Protein AF-A0ABD3W8G2-F1 (afdb_monomer)

Solvent-accessible surface area (backbone atoms only — not comparable to full-atom values): 5499 Å² total; per-residue (Å²): 131,81,93,62,54,74,70,54,51,50,50,50,52,50,50,54,53,50,53,64,70,58,73,46,82,49,41,56,66,82,91,58,57,63,75,75,64,39,58,85,89,47,98,73,66,77,56,53,76,51,71,30,87,48,95,57,64,46,72,76,53,80,84,88,75,94,77,86,83,82,93,59,83,66,49,50,28,44,53,79,28,25,36,72,68

Structure (mmCIF, N/CA/C/O backbone):
data_AF-A0ABD3W8G2-F1
#
_entry.id   AF-A0ABD3W8G2-F1
#
loop_
_atom_site.group_PDB
_atom_site.id
_atom_site.type_symbol
_atom_site.label_atom_id
_atom_site.label_alt_id
_atom_site.label_comp_id
_atom_site.label_asym_id
_atom_site.label_entity_id
_atom_site.label_seq_id
_atom_site.pdbx_PDB_ins_code
_atom_site.Cartn_x
_atom_site.Cartn_y
_atom_site.Cartn_z
_atom_site.occupancy
_atom_site.B_iso_or_equiv
_atom_site.auth_seq_id
_atom_site.auth_comp_id
_atom_site.auth_asym_id
_atom_site.auth_atom_id
_atom_site.pdbx_PDB_model_num
ATOM 1 N N . THR A 1 1 ? 26.324 -16.258 -11.967 1.00 46.62 1 THR A N 1
ATOM 2 C CA . THR A 1 1 ? 26.141 -17.575 -11.328 1.00 46.62 1 THR A CA 1
ATOM 3 C C . THR A 1 1 ? 24.853 -17.504 -10.552 1.00 46.62 1 THR A C 1
ATOM 5 O O . THR A 1 1 ? 24.753 -16.674 -9.659 1.00 46.62 1 THR A O 1
ATOM 8 N N . THR A 1 2 ? 23.823 -18.224 -10.979 1.00 49.06 2 THR A N 1
ATOM 9 C CA . THR A 1 2 ? 22.523 -18.208 -10.300 1.00 49.06 2 THR A CA 1
ATOM 10 C C . THR A 1 2 ? 22.675 -19.018 -9.017 1.00 49.06 2 THR A C 1
ATOM 12 O O . THR A 1 2 ? 23.048 -20.18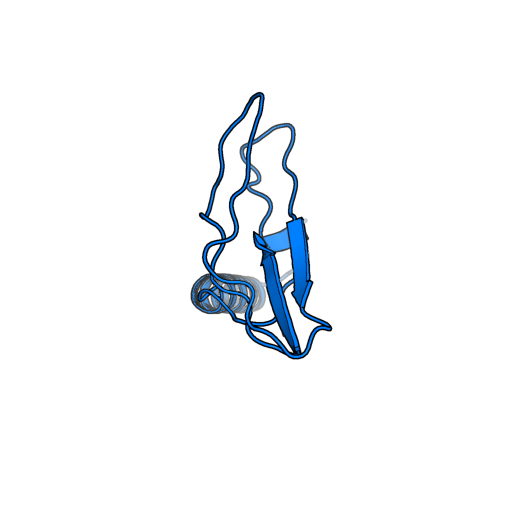3 -9.080 1.00 49.06 2 THR A O 1
ATOM 15 N N . PHE A 1 3 ? 22.482 -18.382 -7.862 1.00 60.38 3 PHE A N 1
ATOM 16 C CA . PHE A 1 3 ? 22.757 -18.968 -6.542 1.00 60.38 3 PHE A CA 1
ATOM 17 C C . PHE A 1 3 ? 21.675 -19.942 -6.050 1.00 60.38 3 PHE A C 1
ATOM 19 O O . PHE A 1 3 ? 21.775 -20.437 -4.934 1.00 60.38 3 PHE A O 1
ATOM 26 N N . PHE A 1 4 ? 20.658 -20.216 -6.870 1.00 65.56 4 PHE A N 1
ATOM 27 C CA . PHE A 1 4 ? 19.505 -21.031 -6.502 1.00 65.56 4 PHE A CA 1
ATOM 28 C C . PHE A 1 4 ? 19.198 -22.053 -7.591 1.00 65.56 4 PHE A C 1
ATOM 30 O O . PHE A 1 4 ? 19.305 -21.757 -8.785 1.00 65.56 4 PHE A O 1
ATOM 37 N N . ASN A 1 5 ? 18.810 -23.252 -7.167 1.00 75.00 5 ASN A N 1
ATOM 38 C CA . ASN A 1 5 ? 18.414 -24.339 -8.053 1.00 75.00 5 ASN A CA 1
ATOM 39 C C . A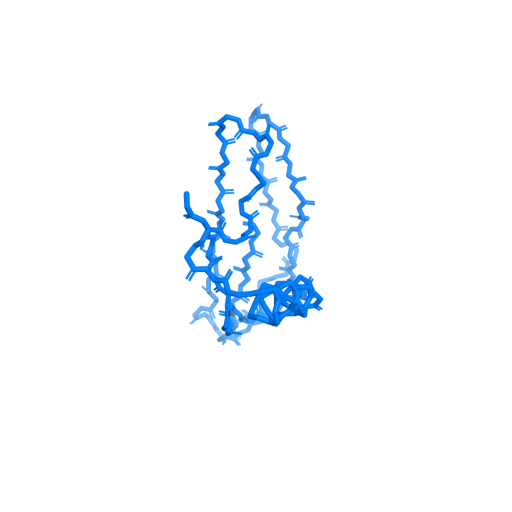SN A 1 5 ? 17.012 -24.084 -8.635 1.00 75.00 5 ASN A C 1
A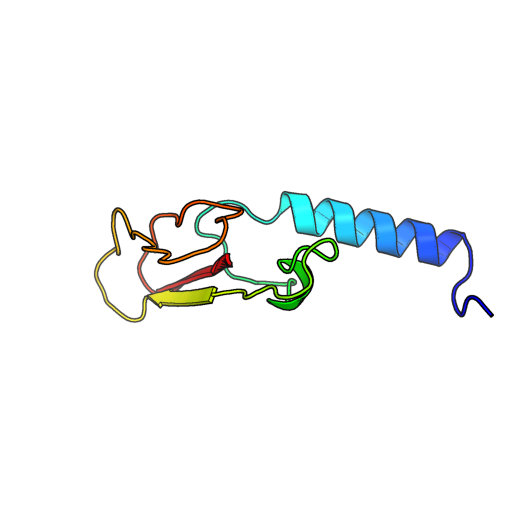TOM 41 O O . ASN A 1 5 ? 16.194 -23.380 -8.046 1.00 75.00 5 ASN A O 1
ATOM 45 N N . THR A 1 6 ? 16.687 -24.684 -9.783 1.00 71.31 6 THR A N 1
ATOM 46 C CA . THR A 1 6 ? 15.419 -24.448 -10.508 1.00 71.31 6 THR A CA 1
ATOM 47 C C . THR A 1 6 ? 14.166 -24.702 -9.654 1.00 71.31 6 THR A C 1
ATOM 49 O O . THR A 1 6 ? 13.165 -24.003 -9.801 1.00 71.31 6 THR A O 1
ATOM 52 N N . SER A 1 7 ? 14.220 -25.655 -8.720 1.00 66.94 7 SER A N 1
ATOM 53 C CA . SER A 1 7 ? 13.138 -25.937 -7.766 1.00 66.94 7 SER A CA 1
ATOM 54 C C . SER A 1 7 ? 12.961 -24.841 -6.708 1.00 66.94 7 SER A C 1
ATOM 56 O O . SER A 1 7 ? 11.838 -24.519 -6.329 1.00 66.94 7 SER A O 1
ATOM 58 N N . GLU A 1 8 ? 14.057 -24.236 -6.252 1.00 67.75 8 GLU A N 1
ATOM 59 C CA . GLU A 1 8 ? 14.051 -23.112 -5.309 1.00 67.75 8 GLU A CA 1
ATOM 60 C C . GLU A 1 8 ? 13.539 -21.848 -5.999 1.00 67.75 8 GLU A C 1
ATOM 62 O O . GLU A 1 8 ? 12.751 -21.097 -5.431 1.00 67.75 8 GLU A O 1
ATOM 67 N N . GLN A 1 9 ? 13.902 -21.664 -7.269 1.00 68.56 9 GLN A N 1
ATOM 68 C CA . GLN A 1 9 ? 13.419 -20.568 -8.098 1.00 68.56 9 GLN A CA 1
ATOM 69 C C . GLN A 1 9 ? 11.902 -20.663 -8.331 1.00 68.56 9 GLN A C 1
ATOM 71 O O . GLN A 1 9 ? 11.206 -19.659 -8.202 1.00 68.56 9 GLN A O 1
ATOM 76 N N . ALA A 1 10 ? 11.368 -21.869 -8.557 1.00 66.31 10 ALA A N 1
ATOM 77 C CA . ALA A 1 10 ? 9.925 -22.111 -8.636 1.00 66.31 10 ALA A CA 1
ATOM 78 C C . ALA A 1 10 ? 9.200 -21.808 -7.309 1.00 66.31 10 ALA A C 1
ATOM 80 O O . ALA A 1 10 ? 8.126 -21.206 -7.319 1.00 66.31 10 ALA A O 1
ATOM 81 N N . GLY A 1 11 ? 9.803 -22.167 -6.169 1.00 65.94 11 GLY A N 1
ATOM 82 C CA . GLY A 1 11 ? 9.281 -21.830 -4.841 1.00 65.94 11 GLY A CA 1
ATOM 83 C C . GLY A 1 11 ? 9.253 -20.322 -4.584 1.00 65.94 11 GLY A C 1
ATOM 84 O O . GLY A 1 11 ? 8.247 -19.794 -4.120 1.00 65.94 11 GLY A O 1
ATOM 85 N N . ILE A 1 12 ? 10.314 -19.608 -4.964 1.00 67.31 12 ILE A N 1
ATOM 86 C CA . ILE A 1 12 ? 10.387 -18.144 -4.862 1.00 67.31 12 ILE A CA 1
ATOM 87 C C . ILE A 1 12 ? 9.326 -17.490 -5.755 1.00 67.31 12 ILE A C 1
ATOM 89 O O . ILE A 1 12 ? 8.606 -16.610 -5.295 1.00 67.31 12 ILE A O 1
ATOM 93 N N . THR A 1 13 ? 9.156 -17.939 -7.002 1.00 66.00 13 THR A N 1
ATOM 94 C CA . THR A 1 13 ? 8.111 -17.415 -7.898 1.00 66.00 13 THR A CA 1
ATOM 95 C C . THR A 1 13 ? 6.702 -17.681 -7.361 1.00 66.00 13 THR A C 1
ATOM 97 O O . THR A 1 13 ? 5.837 -16.807 -7.462 1.00 66.00 13 THR A O 1
ATOM 100 N N . ALA A 1 14 ? 6.467 -18.842 -6.744 1.00 64.25 14 ALA A N 1
ATOM 101 C CA . ALA A 1 14 ? 5.194 -19.169 -6.106 1.00 64.25 14 ALA A CA 1
ATOM 102 C C . ALA A 1 14 ? 4.918 -18.285 -4.877 1.00 64.25 14 ALA A C 1
ATOM 104 O O . ALA A 1 14 ? 3.806 -17.783 -4.728 1.00 64.25 14 ALA A O 1
ATOM 105 N N . ILE A 1 15 ? 5.931 -18.026 -4.044 1.00 60.59 15 ILE A N 1
ATOM 106 C CA . ILE A 1 15 ? 5.834 -17.116 -2.892 1.00 60.59 15 ILE A CA 1
ATOM 107 C C . ILE A 1 15 ? 5.577 -15.678 -3.352 1.00 60.59 15 ILE A C 1
ATOM 109 O O . ILE A 1 15 ? 4.702 -15.015 -2.806 1.00 60.59 15 ILE A O 1
ATOM 113 N N . VAL A 1 16 ? 6.280 -15.201 -4.383 1.00 59.66 16 VAL A N 1
ATOM 114 C CA . VAL A 1 16 ? 6.080 -13.857 -4.951 1.00 59.66 16 VAL A CA 1
ATOM 115 C C . VAL A 1 16 ? 4.674 -13.712 -5.539 1.00 59.66 16 VAL A C 1
ATOM 117 O O . VAL A 1 16 ? 4.022 -12.694 -5.324 1.00 59.66 16 VAL A O 1
ATOM 120 N N . SER A 1 17 ? 4.167 -14.743 -6.218 1.00 53.72 17 SER A N 1
ATOM 121 C CA . SER A 1 17 ? 2.807 -14.742 -6.775 1.00 53.72 17 SER A CA 1
ATOM 122 C C . SER A 1 17 ? 1.732 -14.794 -5.682 1.00 53.72 17 SER A C 1
ATOM 124 O O . SER A 1 17 ? 0.719 -14.105 -5.780 1.00 53.72 17 SER A O 1
ATOM 126 N N . ALA A 1 18 ? 1.962 -15.556 -4.608 1.00 51.81 18 ALA A N 1
ATOM 127 C CA . ALA A 1 18 ? 1.076 -15.597 -3.446 1.00 51.81 18 ALA A CA 1
ATOM 128 C C . ALA A 1 18 ? 1.091 -14.274 -2.659 1.00 51.81 18 ALA A C 1
ATOM 130 O O . ALA A 1 18 ? 0.040 -13.810 -2.223 1.00 51.81 18 ALA A O 1
ATOM 131 N N . ALA A 1 19 ? 2.256 -13.632 -2.532 1.00 48.28 19 ALA A N 1
ATOM 132 C CA . ALA A 1 19 ? 2.402 -12.318 -1.911 1.00 48.28 19 ALA A CA 1
ATOM 133 C C . ALA A 1 19 ? 1.708 -11.221 -2.733 1.00 48.28 19 ALA A C 1
ATOM 135 O O . ALA A 1 19 ? 1.023 -10.377 -2.162 1.00 48.28 19 ALA A O 1
ATOM 136 N N . ALA A 1 20 ? 1.792 -11.279 -4.066 1.00 49.97 20 ALA A N 1
ATOM 137 C CA . ALA A 1 20 ? 1.054 -10.377 -4.952 1.00 49.97 20 ALA A CA 1
ATOM 138 C C . ALA A 1 20 ? -0.474 -10.546 -4.827 1.00 49.97 20 ALA A C 1
ATOM 140 O O . ALA A 1 20 ? -1.209 -9.571 -4.941 1.00 49.97 20 ALA A O 1
ATOM 141 N N . GLY A 1 21 ? -0.953 -11.762 -4.535 1.00 40.38 21 GLY A N 1
ATOM 142 C CA . GLY A 1 21 ? -2.365 -12.037 -4.244 1.00 40.38 21 GLY A CA 1
ATOM 143 C C . GLY A 1 21 ? -2.824 -11.637 -2.833 1.00 40.38 21 GLY A C 1
ATOM 144 O O . GLY A 1 21 ? -4.025 -11.538 -2.594 1.00 40.38 21 GLY A O 1
ATOM 145 N N . ALA A 1 22 ? -1.894 -11.395 -1.903 1.00 41.44 22 ALA A N 1
ATOM 146 C CA . ALA A 1 22 ? -2.183 -11.023 -0.514 1.00 41.44 22 ALA A CA 1
ATOM 147 C C . ALA A 1 22 ? -2.289 -9.504 -0.293 1.00 41.44 22 ALA A C 1
ATOM 149 O O . ALA A 1 22 ? -2.688 -9.065 0.789 1.00 41.44 22 ALA A O 1
ATOM 150 N N . VAL A 1 23 ? -1.985 -8.691 -1.310 1.00 42.66 23 VAL A N 1
ATOM 151 C CA . VAL A 1 23 ? -2.211 -7.239 -1.284 1.00 42.66 23 VAL A CA 1
ATOM 152 C C . VAL A 1 23 ? -3.695 -6.965 -1.548 1.00 42.66 23 VAL A C 1
ATOM 154 O O . VAL A 1 23 ? -4.104 -6.506 -2.609 1.00 42.66 23 VAL A O 1
ATOM 157 N N . SER A 1 24 ? -4.532 -7.302 -0.570 1.00 45.31 24 SER A N 1
ATOM 158 C CA . SER A 1 24 ? -5.922 -6.852 -0.505 1.00 45.31 24 SER A CA 1
ATOM 159 C C . SER A 1 24 ? -5.987 -5.578 0.330 1.00 45.31 24 SER A C 1
ATOM 161 O O . SER A 1 24 ? -5.378 -5.515 1.402 1.00 45.31 24 SER A O 1
ATOM 163 N N . ALA A 1 25 ? -6.767 -4.594 -0.123 1.00 40.03 25 ALA A N 1
ATOM 164 C CA . ALA A 1 25 ? -7.022 -3.349 0.599 1.00 40.03 25 ALA A CA 1
ATOM 165 C C . ALA A 1 25 ? -7.313 -3.611 2.091 1.00 40.03 25 ALA A C 1
ATOM 167 O O . ALA A 1 25 ? -8.155 -4.445 2.432 1.00 40.03 25 ALA A O 1
ATOM 168 N N . GLY A 1 26 ? -6.593 -2.917 2.977 1.00 43.72 26 GLY A N 1
ATOM 169 C CA . GLY A 1 26 ? -6.735 -3.053 4.432 1.00 43.72 26 GLY A CA 1
ATOM 170 C C . GLY A 1 26 ? -5.984 -4.228 5.077 1.00 43.72 26 GLY A C 1
ATOM 171 O O . GLY A 1 26 ? -6.161 -4.469 6.275 1.00 43.72 26 GLY A O 1
ATOM 172 N N . SER A 1 27 ? -5.150 -4.957 4.329 1.00 45.56 27 SER A N 1
ATOM 173 C CA . SER A 1 27 ? -4.268 -5.978 4.903 1.00 45.56 27 SER A CA 1
ATOM 174 C C . SER A 1 27 ? -2.976 -5.346 5.415 1.00 45.56 27 SER A C 1
ATOM 176 O O . SER A 1 27 ? -2.295 -4.615 4.702 1.00 45.56 27 SER A O 1
ATOM 178 N N . SER A 1 28 ? -2.622 -5.664 6.661 1.00 51.84 28 SER A N 1
ATOM 179 C CA . SER A 1 28 ? -1.282 -5.409 7.195 1.00 51.84 28 SER A CA 1
ATOM 180 C C . SER A 1 28 ? -0.231 -6.044 6.273 1.00 51.84 28 SER A C 1
ATOM 182 O O . SER A 1 28 ? -0.488 -7.110 5.714 1.00 51.84 28 SER A O 1
ATOM 184 N N . LEU A 1 29 ? 0.958 -5.436 6.165 1.00 55.81 29 LEU A N 1
ATOM 185 C CA . LEU A 1 29 ? 2.158 -5.942 5.463 1.00 55.81 29 LEU A CA 1
ATOM 186 C C . LEU A 1 29 ? 2.722 -7.246 6.071 1.00 55.81 29 LEU A C 1
ATOM 188 O O . LEU A 1 29 ? 3.925 -7.500 6.080 1.00 55.81 29 LEU A O 1
ATOM 192 N N . THR A 1 30 ? 1.870 -8.091 6.636 1.00 49.78 30 THR A N 1
ATOM 193 C CA . THR A 1 30 ? 2.244 -9.334 7.290 1.00 49.78 30 THR A CA 1
ATOM 194 C C . THR A 1 30 ? 2.824 -10.281 6.236 1.00 49.78 30 THR A C 1
ATOM 196 O O . THR A 1 30 ? 2.088 -10.939 5.508 1.00 49.78 30 THR A O 1
ATOM 199 N N . GLY A 1 31 ? 4.155 -10.312 6.126 1.00 50.69 31 GLY A N 1
ATOM 200 C CA . GLY A 1 31 ? 4.893 -11.145 5.172 1.00 50.69 31 GLY A CA 1
ATOM 201 C C . GLY A 1 31 ? 5.358 -10.451 3.885 1.00 50.69 31 GLY A C 1
ATOM 202 O O . GLY A 1 31 ? 5.909 -11.130 3.025 1.00 50.69 31 GLY A O 1
ATOM 203 N N . THR A 1 32 ? 5.182 -9.130 3.735 1.00 57.22 32 THR A N 1
ATOM 204 C CA . THR A 1 32 ? 5.661 -8.367 2.562 1.00 57.22 32 THR A CA 1
ATOM 205 C C . THR A 1 32 ? 6.398 -7.101 3.007 1.00 57.22 32 THR A C 1
ATOM 207 O O . THR A 1 32 ? 6.024 -6.480 3.993 1.00 57.22 32 THR A O 1
ATOM 210 N N . THR A 1 33 ? 7.462 -6.712 2.302 1.00 64.06 33 THR A N 1
ATOM 211 C CA . THR A 1 33 ? 8.196 -5.459 2.543 1.00 64.06 33 THR A CA 1
ATOM 212 C C . THR A 1 33 ? 7.753 -4.380 1.557 1.00 64.06 33 THR A C 1
ATOM 214 O O . THR A 1 33 ? 7.385 -4.694 0.426 1.00 64.06 33 THR A O 1
ATOM 217 N N . LEU A 1 34 ? 7.867 -3.100 1.931 1.00 67.94 34 LEU A N 1
ATOM 218 C CA . LEU A 1 34 ? 7.627 -1.974 1.011 1.00 67.94 34 LEU A CA 1
ATOM 219 C C . LEU A 1 34 ? 8.403 -2.110 -0.308 1.00 67.94 34 LEU A C 1
ATOM 221 O O . LEU A 1 34 ? 7.908 -1.731 -1.362 1.00 67.94 34 LEU A O 1
ATOM 225 N N . SER A 1 35 ? 9.604 -2.699 -0.259 1.00 69.19 35 SER A N 1
ATOM 226 C CA . SER A 1 35 ? 10.432 -2.944 -1.445 1.00 69.19 35 SER A CA 1
ATOM 227 C C . SER A 1 35 ? 9.746 -3.826 -2.486 1.00 69.19 35 SER A C 1
ATOM 229 O O . SER A 1 35 ? 10.005 -3.666 -3.672 1.00 69.19 35 SER A O 1
ATOM 231 N N . ASN A 1 36 ? 8.875 -4.743 -2.062 1.00 70.31 36 ASN A N 1
ATOM 232 C CA . ASN A 1 36 ? 8.173 -5.655 -2.963 1.00 70.31 36 ASN A CA 1
ATOM 233 C C . ASN A 1 36 ? 6.994 -4.974 -3.673 1.00 70.31 36 ASN A C 1
ATOM 235 O O . ASN A 1 36 ? 6.536 -5.480 -4.692 1.00 70.31 36 ASN A O 1
ATOM 239 N N . LEU A 1 37 ? 6.523 -3.833 -3.157 1.00 68.88 37 LEU A N 1
ATOM 240 C CA . LEU A 1 37 ? 5.511 -2.990 -3.805 1.00 68.88 37 LEU A CA 1
ATOM 241 C C . LEU A 1 37 ? 6.13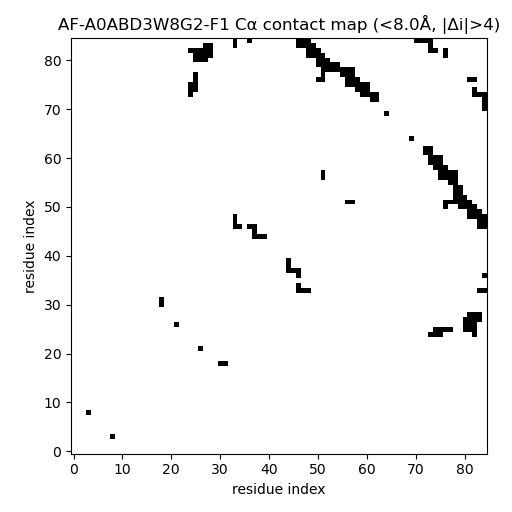0 -2.044 -4.847 1.00 68.88 37 LEU A C 1
ATOM 243 O O . LEU A 1 37 ? 5.428 -1.476 -5.681 1.00 68.88 37 LEU A O 1
ATOM 247 N N . MET A 1 38 ? 7.458 -1.892 -4.845 1.00 74.44 38 MET A N 1
ATOM 248 C CA . MET A 1 38 ? 8.148 -1.022 -5.792 1.00 74.44 38 MET A CA 1
ATOM 249 C C . MET A 1 38 ? 8.184 -1.662 -7.179 1.00 74.44 38 MET A C 1
ATOM 251 O O . MET A 1 38 ? 8.728 -2.748 -7.372 1.00 74.44 38 MET A O 1
ATOM 255 N N . ASN A 1 39 ? 7.649 -0.961 -8.177 1.00 71.44 39 ASN A N 1
ATOM 256 C CA . ASN A 1 39 ? 7.710 -1.427 -9.556 1.00 71.44 39 ASN A CA 1
ATOM 257 C C . ASN A 1 39 ? 9.145 -1.254 -10.105 1.00 71.44 39 ASN A C 1
ATOM 259 O O . ASN A 1 39 ? 9.661 -0.129 -10.099 1.00 71.44 39 ASN A O 1
ATOM 263 N N . PRO A 1 40 ? 9.789 -2.330 -10.598 1.00 74.62 40 PRO A N 1
ATOM 264 C CA . PRO A 1 40 ? 11.176 -2.292 -11.063 1.00 74.62 40 PRO A CA 1
ATOM 265 C C . PRO A 1 40 ? 11.361 -1.544 -12.393 1.00 74.62 40 PRO A C 1
ATOM 267 O O . PRO A 1 40 ? 12.490 -1.254 -12.778 1.00 74.62 40 PRO A O 1
ATOM 270 N N . ASN A 1 41 ? 10.275 -1.221 -13.104 1.00 80.56 41 ASN A N 1
ATOM 271 C CA . ASN A 1 41 ? 10.330 -0.545 -14.402 1.00 80.56 41 ASN A CA 1
ATOM 272 C C . ASN A 1 41 ? 10.455 0.983 -14.292 1.00 80.56 41 ASN A C 1
ATOM 274 O O . ASN A 1 41 ? 10.670 1.651 -15.305 1.00 80.56 41 ASN A O 1
ATOM 278 N N . PHE A 1 42 ? 10.330 1.554 -13.091 1.00 79.50 42 PHE A N 1
ATOM 279 C CA . PHE A 1 42 ? 10.542 2.983 -12.874 1.00 79.50 42 PHE A CA 1
ATOM 280 C C . PHE A 1 42 ? 11.936 3.256 -12.313 1.00 79.50 42 PHE A C 1
ATOM 282 O O . PHE A 1 42 ? 12.422 2.560 -11.426 1.00 79.50 42 PHE A O 1
ATOM 289 N N . LYS A 1 43 ? 12.572 4.331 -12.802 1.00 82.94 43 LYS A N 1
ATOM 290 C CA . LYS A 1 43 ? 13.862 4.812 -12.271 1.00 82.94 43 LYS A CA 1
ATOM 291 C C . LYS A 1 43 ? 13.766 5.266 -10.814 1.00 82.94 43 LYS A C 1
ATOM 293 O O . LYS A 1 43 ? 14.761 5.237 -10.100 1.00 82.94 43 LYS A O 1
ATOM 298 N N . ILE A 1 44 ? 12.588 5.735 -10.411 1.00 82.19 44 ILE A N 1
ATOM 299 C CA . ILE A 1 44 ? 12.268 6.150 -9.051 1.00 82.19 44 ILE A CA 1
ATOM 300 C C . ILE A 1 44 ? 10.908 5.545 -8.729 1.00 82.19 44 ILE A C 1
ATOM 302 O O . ILE A 1 44 ? 9.932 5.819 -9.424 1.00 82.19 44 ILE A O 1
ATOM 306 N N . SER A 1 45 ? 10.873 4.751 -7.670 1.00 82.94 45 SER A N 1
ATOM 307 C CA . SER A 1 45 ? 9.653 4.232 -7.064 1.00 82.94 45 SER A CA 1
ATOM 308 C C . SER A 1 45 ? 9.629 4.702 -5.610 1.00 82.94 45 SER A C 1
ATOM 310 O O . SER A 1 45 ? 10.684 4.882 -4.997 1.00 82.94 45 SER A O 1
ATOM 312 N N . CYS A 1 46 ? 8.445 4.910 -5.050 1.00 78.44 46 CYS A N 1
ATOM 313 C CA . CYS A 1 46 ? 8.248 5.100 -3.618 1.00 78.44 46 CYS A CA 1
ATOM 314 C C . CYS A 1 46 ? 7.111 4.185 -3.171 1.00 78.44 46 CYS A C 1
ATOM 316 O O . CYS A 1 46 ? 6.154 3.995 -3.915 1.00 78.44 46 CYS A O 1
ATOM 318 N N . GLY A 1 47 ? 7.256 3.600 -1.986 1.00 80.88 47 GLY A N 1
ATOM 319 C CA . GLY A 1 47 ? 6.158 2.943 -1.291 1.00 80.88 47 GLY A CA 1
ATOM 320 C C . GLY A 1 47 ? 5.750 3.804 -0.106 1.00 80.88 47 GLY A C 1
ATOM 321 O O . GLY A 1 47 ? 6.602 4.478 0.485 1.00 80.88 47 GLY A O 1
ATOM 322 N N . ILE A 1 48 ? 4.469 3.802 0.237 1.00 80.06 48 ILE A N 1
ATOM 323 C CA . ILE A 1 48 ? 3.951 4.526 1.402 1.00 80.06 48 ILE A CA 1
ATOM 324 C C . ILE A 1 48 ? 3.251 3.524 2.309 1.00 80.06 48 ILE A C 1
ATOM 326 O O . ILE A 1 48 ? 2.473 2.700 1.845 1.00 80.06 48 ILE A O 1
ATOM 330 N N . GLU A 1 49 ? 3.531 3.611 3.608 1.00 82.88 49 GLU A N 1
ATOM 331 C CA . GLU A 1 49 ? 2.872 2.823 4.644 1.00 82.88 49 GLU A CA 1
ATOM 332 C C . GLU A 1 49 ? 2.177 3.758 5.626 1.00 82.88 49 GLU A C 1
ATOM 334 O O . GLU A 1 49 ? 2.792 4.698 6.138 1.00 82.88 49 GLU A O 1
ATOM 339 N N . VAL A 1 50 ? 0.907 3.486 5.914 1.00 83.12 50 VAL A N 1
ATOM 340 C CA . VAL A 1 50 ? 0.136 4.233 6.905 1.00 83.12 50 VAL A CA 1
ATOM 341 C C . VAL A 1 50 ? -0.504 3.260 7.882 1.00 83.12 50 VAL A C 1
ATOM 343 O O . VAL A 1 50 ? -1.227 2.342 7.500 1.00 83.12 50 VAL A O 1
ATOM 346 N N . GLU A 1 51 ? -0.268 3.485 9.172 1.00 84.62 51 GLU A N 1
ATOM 347 C CA . GLU A 1 51 ? -0.901 2.733 10.250 1.00 84.62 51 GLU A CA 1
ATOM 348 C C . GLU A 1 51 ? -1.858 3.624 11.039 1.00 84.62 51 GLU A C 1
ATOM 350 O O . GLU A 1 51 ? -1.517 4.734 11.454 1.00 84.62 51 GLU A O 1
ATOM 355 N N . ASN A 1 52 ? -3.073 3.127 11.263 1.00 85.94 52 ASN A N 1
ATOM 356 C CA . ASN A 1 52 ? -4.093 3.840 12.012 1.00 85.94 52 ASN A CA 1
ATOM 357 C C . ASN A 1 52 ? -4.055 3.457 13.498 1.00 85.94 52 ASN A C 1
ATOM 359 O O . ASN A 1 52 ? -4.649 2.466 13.922 1.00 85.94 52 ASN A O 1
ATOM 363 N N . TRP A 1 53 ? -3.411 4.302 14.301 1.00 85.12 53 TRP A N 1
ATOM 364 C CA . TRP A 1 53 ? -3.346 4.178 15.764 1.00 85.12 53 TRP A CA 1
ATOM 365 C C . TRP A 1 53 ? -4.515 4.855 16.493 1.00 85.12 53 TRP A C 1
ATOM 367 O O . TRP A 1 53 ? -4.523 4.959 17.720 1.00 85.12 53 TRP A O 1
ATOM 377 N N . SER A 1 54 ? -5.505 5.352 15.751 1.00 86.44 54 SER A N 1
ATOM 378 C CA . SER A 1 54 ? -6.687 5.977 16.329 1.00 86.44 54 SER A CA 1
ATOM 379 C C . SER A 1 54 ? -7.792 4.952 16.596 1.00 86.44 54 SER A C 1
ATOM 381 O O . SER A 1 54 ? -7.763 3.814 16.129 1.00 86.44 54 SER A O 1
ATOM 383 N N . LYS A 1 55 ? -8.815 5.382 17.339 1.00 89.62 55 LYS A N 1
ATOM 384 C CA . LYS A 1 55 ? -10.035 4.596 17.573 1.00 89.62 55 LYS A CA 1
ATOM 385 C C . LYS A 1 55 ? -11.027 4.674 16.406 1.00 89.62 55 LYS A C 1
ATOM 387 O O . LYS A 1 55 ? -12.048 3.993 16.439 1.00 89.62 55 LYS A O 1
ATOM 392 N N . PHE A 1 56 ? -10.764 5.517 15.408 1.00 91.25 56 PHE A N 1
ATOM 393 C CA . PHE A 1 56 ? -11.692 5.830 14.325 1.00 91.25 56 PHE A CA 1
ATOM 394 C C . PHE A 1 56 ? -11.177 5.277 12.998 1.00 91.25 56 PHE A C 1
ATOM 396 O O . PHE A 1 56 ? -9.972 5.294 12.764 1.00 91.25 56 PHE A O 1
ATOM 403 N N . PRO A 1 57 ? -12.049 4.789 12.105 1.00 88.44 57 PRO A N 1
ATOM 404 C CA . PRO A 1 57 ? -11.617 4.376 10.778 1.00 88.44 57 PRO A CA 1
ATOM 405 C C . PRO A 1 57 ? -11.192 5.594 9.941 1.00 88.44 57 PRO A C 1
ATOM 407 O O . PRO A 1 57 ? -11.884 6.612 9.923 1.00 88.44 57 PRO A O 1
ATOM 410 N N . LEU A 1 58 ? -10.078 5.476 9.215 1.00 89.00 58 LEU A N 1
ATOM 411 C CA . LEU A 1 58 ? -9.680 6.442 8.192 1.00 89.00 58 LEU A CA 1
ATOM 412 C C . LEU A 1 58 ? -10.383 6.062 6.889 1.00 89.00 58 LEU A C 1
ATOM 414 O O . LEU A 1 58 ? -9.997 5.108 6.210 1.00 89.00 58 LEU A O 1
ATOM 418 N N . ILE A 1 59 ? -11.469 6.771 6.598 1.00 92.00 59 ILE A N 1
ATOM 419 C CA . ILE A 1 59 ? -12.335 6.526 5.445 1.00 92.00 59 ILE A CA 1
ATOM 420 C C . ILE A 1 59 ? -11.895 7.413 4.282 1.00 92.00 59 ILE A C 1
ATOM 422 O O . ILE A 1 59 ? -11.632 8.596 4.482 1.00 92.00 59 ILE A O 1
ATOM 426 N N . GLN A 1 60 ? -11.855 6.837 3.078 1.00 86.38 60 GLN A N 1
ATOM 427 C CA . GLN A 1 60 ? -11.502 7.532 1.835 1.00 86.38 60 GLN A CA 1
ATOM 428 C C . GLN A 1 60 ? -10.187 8.328 1.928 1.00 86.38 60 GLN A C 1
ATOM 430 O O . GLN A 1 60 ? -10.171 9.533 1.654 1.00 86.38 60 GLN A O 1
ATOM 435 N N . PRO A 1 61 ? -9.068 7.685 2.308 1.00 85.88 61 PRO A N 1
ATOM 436 C CA . PRO A 1 61 ? -7.770 8.323 2.153 1.00 85.88 61 PRO A CA 1
ATOM 437 C C . PRO A 1 61 ? -7.545 8.725 0.692 1.00 85.88 61 PRO A C 1
ATOM 439 O O . PRO A 1 61 ? -8.084 8.127 -0.238 1.00 85.88 61 PRO A O 1
ATOM 442 N N . ALA A 1 62 ? -6.747 9.767 0.491 1.00 86.25 62 ALA A N 1
ATOM 443 C CA . ALA A 1 62 ? -6.434 10.277 -0.832 1.00 86.25 62 ALA A CA 1
ATOM 444 C C . ALA A 1 62 ? -4.942 10.573 -0.931 1.00 86.25 62 ALA A C 1
ATOM 446 O O . ALA A 1 62 ? -4.372 11.245 -0.070 1.00 86.25 62 ALA A O 1
ATOM 447 N N . VAL A 1 63 ? -4.331 10.118 -2.021 1.00 85.50 63 VAL A N 1
ATOM 448 C CA . VAL A 1 63 ? -2.961 10.477 -2.383 1.00 85.50 63 VAL A CA 1
ATOM 449 C C . VAL A 1 63 ? -3.023 11.576 -3.431 1.00 85.50 63 VAL A C 1
ATOM 451 O O . V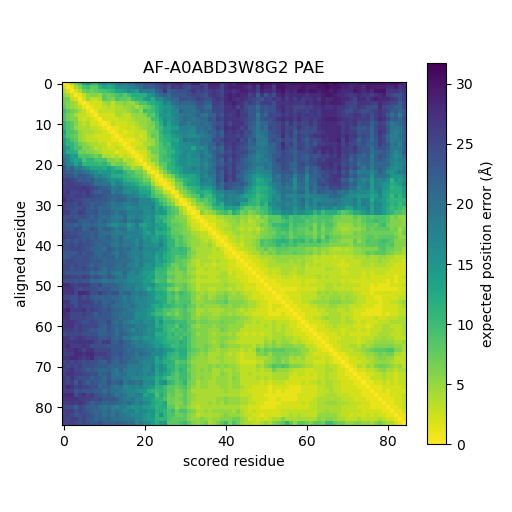AL A 1 63 ? -3.703 11.444 -4.449 1.00 85.50 63 VAL A O 1
ATOM 454 N N . ARG A 1 64 ? -2.303 12.673 -3.193 1.00 88.75 64 ARG A N 1
ATOM 455 C CA . ARG A 1 64 ? -2.096 13.723 -4.193 1.00 88.75 64 ARG A CA 1
ATOM 456 C C . ARG A 1 64 ? -0.664 13.661 -4.686 1.00 88.75 64 ARG A C 1
ATOM 458 O O . ARG A 1 64 ? 0.267 13.862 -3.913 1.00 88.75 64 ARG A O 1
ATOM 465 N N . ILE A 1 65 ? -0.511 13.410 -5.979 1.00 86.44 65 ILE A N 1
ATOM 466 C CA . ILE A 1 65 ? 0.785 13.335 -6.645 1.00 86.44 65 ILE A CA 1
ATOM 467 C C . ILE A 1 65 ? 0.936 14.574 -7.525 1.00 86.44 65 ILE A C 1
ATOM 469 O O . ILE A 1 65 ? 0.053 14.878 -8.323 1.00 86.44 65 ILE A O 1
ATOM 473 N N . PHE A 1 66 ? 2.050 15.291 -7.375 1.00 88.25 66 PHE A N 1
ATOM 474 C CA . PHE A 1 66 ? 2.378 16.427 -8.240 1.00 88.25 66 PHE A CA 1
ATOM 475 C C . PHE A 1 66 ? 2.886 15.970 -9.618 1.00 88.25 66 PHE A C 1
ATOM 477 O O . PHE A 1 66 ? 2.519 16.552 -10.633 1.00 88.25 66 PHE A O 1
ATOM 484 N N . ALA A 1 67 ? 3.695 14.905 -9.660 1.00 86.44 67 ALA A N 1
ATOM 485 C CA . ALA A 1 67 ? 4.172 14.261 -10.883 1.00 86.44 67 ALA A CA 1
ATOM 486 C C . ALA A 1 67 ? 4.409 12.757 -10.656 1.00 86.44 67 ALA A C 1
ATOM 488 O O . ALA A 1 67 ? 4.908 12.370 -9.600 1.00 86.44 67 ALA A O 1
ATOM 489 N N . GLY A 1 68 ? 4.078 11.924 -11.647 1.00 85.94 68 GLY A N 1
ATOM 490 C CA . GLY A 1 68 ? 4.218 10.464 -11.581 1.00 85.94 68 GLY A CA 1
ATOM 491 C C . GLY A 1 68 ? 2.886 9.728 -11.733 1.00 85.94 68 GLY A C 1
ATOM 492 O O . GLY A 1 68 ? 1.921 10.284 -12.256 1.00 85.94 68 GLY A O 1
ATOM 493 N N . ALA A 1 69 ? 2.847 8.472 -11.289 1.00 84.50 69 ALA A N 1
ATOM 494 C CA . ALA A 1 69 ? 1.662 7.622 -11.332 1.00 84.50 69 ALA A CA 1
ATOM 495 C C . ALA A 1 69 ? 1.511 6.843 -10.022 1.00 84.50 69 ALA A C 1
ATOM 497 O O . ALA A 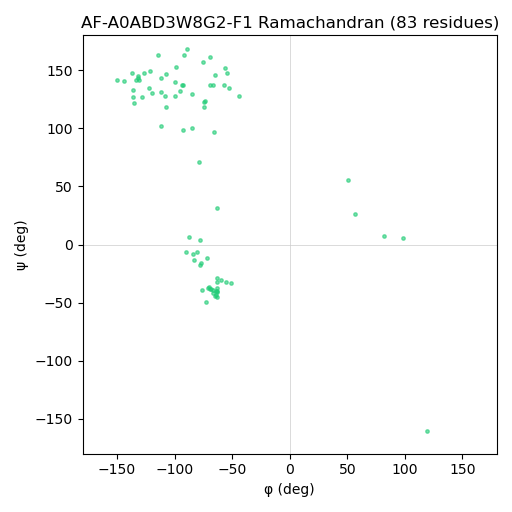1 69 ? 2.505 6.475 -9.397 1.00 84.50 69 ALA A O 1
ATOM 498 N N . LEU A 1 70 ? 0.262 6.591 -9.634 1.00 81.69 70 LEU A N 1
ATOM 499 C CA . LEU A 1 70 ? -0.086 5.730 -8.510 1.00 81.69 70 LEU A CA 1
ATOM 500 C C . LEU A 1 70 ? -0.385 4.321 -9.038 1.00 81.69 70 LEU A C 1
ATOM 502 O O . LEU A 1 70 ? -1.139 4.181 -10.000 1.00 81.69 70 LEU A O 1
ATOM 506 N N . SER A 1 71 ? 0.199 3.297 -8.419 1.00 77.12 71 SER A N 1
ATOM 507 C CA . SER A 1 71 ? -0.054 1.883 -8.733 1.00 77.12 71 SER A CA 1
ATOM 508 C C . SER A 1 71 ? -1.433 1.442 -8.245 1.00 77.12 71 SER A C 1
ATOM 510 O O . SER A 1 71 ? -2.213 0.874 -9.009 1.00 77.12 71 SER A O 1
ATOM 512 N N . THR A 1 72 ? -1.733 1.754 -6.984 1.00 75.75 72 THR A N 1
ATOM 513 C CA . THR A 1 72 ? -2.930 1.305 -6.275 1.00 75.75 72 THR A CA 1
ATOM 514 C C . THR A 1 72 ? -3.528 2.476 -5.494 1.00 75.75 72 THR A C 1
ATOM 516 O O . THR A 1 72 ? -2.807 3.134 -4.743 1.00 75.75 72 THR A O 1
ATOM 519 N N . PRO A 1 73 ? -4.828 2.784 -5.657 1.00 81.06 73 PRO A N 1
ATOM 520 C CA . PRO A 1 73 ? -5.486 3.799 -4.846 1.00 81.06 73 PRO A CA 1
ATOM 521 C C . PRO A 1 73 ? -5.540 3.369 -3.373 1.00 81.06 73 PRO A C 1
ATOM 523 O O . PRO A 1 73 ? -5.729 2.182 -3.097 1.00 81.06 73 PRO A O 1
ATOM 526 N N . PRO A 1 74 ? -5.430 4.319 -2.431 1.00 83.69 74 PRO A N 1
ATOM 527 C CA . PRO A 1 74 ? -5.421 3.996 -1.015 1.00 83.69 74 PRO A CA 1
ATOM 528 C C . PRO A 1 74 ? -6.779 3.446 -0.559 1.00 83.69 74 PRO A C 1
ATOM 530 O O . PRO A 1 74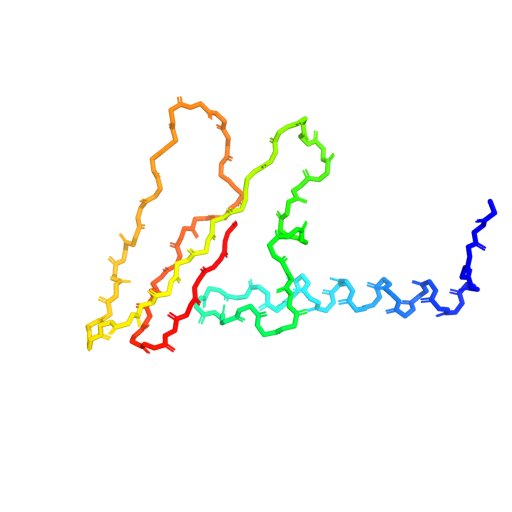 ? -7.844 3.953 -0.927 1.00 83.69 74 PRO A O 1
ATOM 533 N N . GLY A 1 75 ? -6.738 2.395 0.257 1.00 84.00 75 GLY A N 1
ATOM 534 C CA . GLY A 1 75 ? -7.925 1.767 0.843 1.00 84.00 75 GLY A CA 1
ATOM 535 C C . GLY A 1 75 ? -8.288 2.338 2.215 1.00 84.00 75 GLY A C 1
ATOM 536 O O . GLY A 1 75 ? -7.465 2.953 2.882 1.00 84.00 75 GLY A O 1
ATOM 537 N N . ASN A 1 76 ? -9.517 2.100 2.687 1.00 89.06 76 ASN A N 1
ATOM 538 C CA . ASN A 1 76 ? -9.895 2.464 4.059 1.00 89.06 76 ASN A CA 1
ATOM 539 C C . ASN A 1 76 ? -8.967 1.788 5.085 1.00 89.06 76 ASN A C 1
ATOM 541 O O . ASN A 1 76 ? -8.714 0.585 4.998 1.00 89.06 76 ASN A O 1
ATOM 545 N N . ILE A 1 77 ? -8.544 2.538 6.107 1.00 86.19 77 ILE A N 1
ATOM 546 C CA . ILE A 1 77 ? -7.643 2.042 7.157 1.00 86.19 77 ILE A CA 1
ATOM 547 C C . ILE A 1 77 ? -8.416 1.957 8.475 1.00 86.19 77 ILE A C 1
ATOM 549 O O . ILE A 1 77 ? -8.681 2.964 9.137 1.00 86.19 77 ILE A O 1
ATOM 553 N N . LEU A 1 78 ? -8.820 0.746 8.860 1.00 87.12 78 LEU A N 1
ATOM 554 C CA . LEU A 1 78 ? -9.550 0.509 10.112 1.00 87.12 78 LEU A CA 1
ATOM 555 C C . LEU A 1 78 ? -8.648 0.724 11.348 1.00 87.12 78 LEU A C 1
ATOM 557 O O . LEU A 1 78 ? -7.424 0.704 11.214 1.00 87.12 78 LEU A O 1
ATOM 561 N N . PRO A 1 79 ? -9.221 0.917 12.552 1.00 87.56 79 PRO A N 1
ATOM 562 C CA . PRO A 1 79 ? -8.445 1.028 13.787 1.00 87.56 79 PRO A CA 1
ATOM 563 C C . PRO A 1 79 ? -7.475 -0.141 13.979 1.00 87.56 79 PRO A C 1
ATOM 565 O O . PRO A 1 79 ? -7.847 -1.303 13.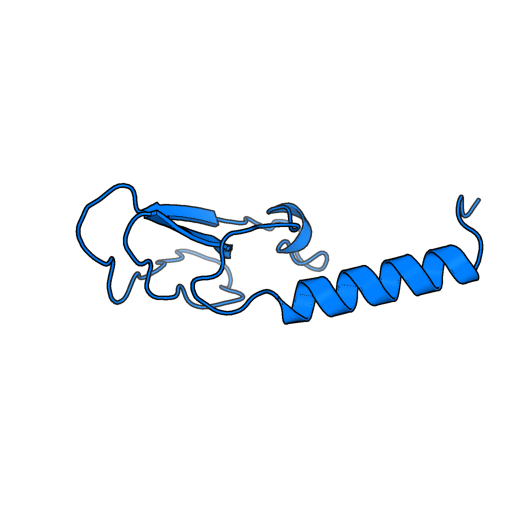788 1.00 87.56 79 PRO A O 1
ATOM 568 N N . SER A 1 80 ? -6.235 0.173 14.358 1.00 82.50 80 SER A N 1
ATOM 569 C CA . SER A 1 80 ? -5.144 -0.794 14.549 1.00 82.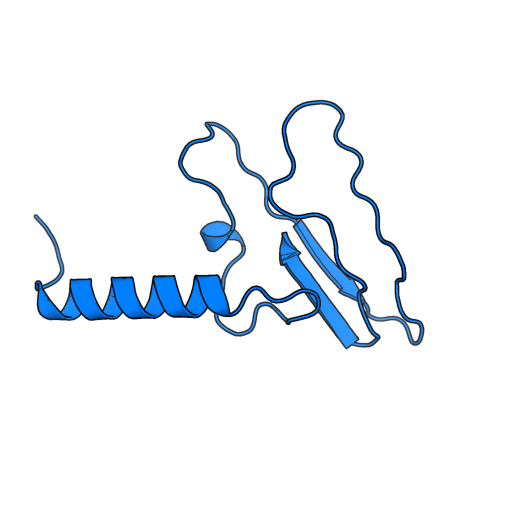50 80 SER A CA 1
ATOM 570 C C . SER A 1 80 ? -4.843 -1.641 13.307 1.00 82.50 80 SER A C 1
ATOM 572 O O . SER A 1 80 ? -4.380 -2.779 13.416 1.00 82.50 80 SER A O 1
ATOM 574 N N . LYS A 1 81 ? -5.149 -1.110 12.118 1.00 80.56 81 LYS A N 1
ATOM 575 C CA . LYS A 1 81 ? -4.770 -1.688 10.828 1.00 80.56 81 LYS A CA 1
ATOM 576 C C . LYS A 1 81 ? -3.800 -0.774 10.101 1.00 80.56 81 LYS A C 1
ATOM 578 O O . LYS A 1 81 ? -3.657 0.409 10.408 1.00 80.56 81 LYS A O 1
ATOM 583 N N . LYS A 1 82 ? -3.146 -1.377 9.121 1.00 79.06 82 LYS A N 1
ATOM 584 C CA . LYS A 1 82 ? -2.102 -0.790 8.303 1.00 79.06 82 LYS A CA 1
ATOM 585 C C . LYS A 1 82 ? -2.463 -0.964 6.842 1.00 79.06 82 LYS A C 1
ATOM 587 O O . LYS A 1 82 ? -3.097 -1.954 6.478 1.00 79.06 82 LYS A O 1
ATOM 592 N N . GLU A 1 83 ? -2.061 0.004 6.045 1.00 78.25 83 GLU A N 1
ATOM 593 C CA . GLU A 1 83 ? -2.229 0.022 4.605 1.00 78.25 83 GLU A CA 1
ATOM 594 C C . GLU A 1 83 ? -0.897 0.400 3.957 1.00 78.25 83 GLU A C 1
ATOM 596 O O . GLU A 1 83 ? -0.096 1.132 4.547 1.00 78.25 83 GLU A O 1
ATOM 601 N N . ALA A 1 84 ? -0.630 -0.194 2.797 1.00 76.25 84 ALA A N 1
ATOM 602 C CA . ALA A 1 84 ? 0.606 -0.003 2.063 1.00 76.25 84 ALA A CA 1
ATOM 603 C C . ALA A 1 84 ? 0.337 -0.000 0.561 1.00 76.25 84 ALA A C 1
ATOM 605 O O . ALA A 1 84 ? -0.462 -0.805 0.073 1.00 76.25 84 ALA A O 1
ATOM 606 N N . MET A 1 85 ? 1.033 0.889 -0.142 1.00 70.75 85 MET A N 1
ATOM 607 C CA . MET A 1 85 ? 0.885 1.140 -1.577 1.00 70.75 85 MET A CA 1
ATOM 608 C C . MET A 1 85 ? 2.233 1.346 -2.259 1.00 70.75 85 MET A C 1
ATOM 610 O O . MET A 1 85 ? 3.158 1.865 -1.584 1.00 70.75 85 MET A O 1
#

Foldseek 3Di:
DPPDDPVVVVVVVVLLVVLVVQQDAQAACVPHDQVSVFDPPDPDGGKDKDFAQDQAKQQQDADDDPDDDDPDGHHIHHHRIMHMD

Secondary structure (DSSP, 8-state):
---S-HHHHHHHHHHHHHHHHH--TT---TT--HHHHS-TTSSS----EEE--SSS-B-S-----SSS--SSPPPPB-TT-EEE-

Sequence (85 aa):
TTFFNTSEQAGITAIVSAAAGAVSAGSSLTGTTLSNLMNPNFKISCGIEVENWSKFPLIQPAVRIFAGALSTPPGNILPSKKEAM

Organism: Sinanodonta woodiana (NCBI:txid1069815)

Nearest PDB structures (foldseek):
  7ekz-assembly1_A  TM=5.868E-01  e=3.689E-01  Hydra vulgaris
  7ehh-assembly1_A  TM=5.834E-01  e=4.562E+00  Weissella cibaria
  2ks4-assembly1_A  TM=6.012E-01  e=5.246E+00  Stichodactyla helianthus

Radius of gyration: 15.63 Å; Cα contacts (8 Å, |Δi|>4): 102; chains: 1; bounding box: 38×42×32 Å

pLDDT: mean 72.01, std 14.86, range [40.03, 92.0]

Mean predicted aligned error: 12.59 Å